Protein AF-A0A1W1VQX1-F1 (afdb_monomer_lite)

Foldseek 3Di:
DDADPPPSDPCWDADDVQWIAHPVPRWIWGDDPPDIWIWHQDPVRDTHTPPDPPPVVVVVVVPPD

Structure (mmCIF, N/CA/C/O backbone):
data_AF-A0A1W1VQX1-F1
#
_entry.id   AF-A0A1W1VQX1-F1
#
loop_
_atom_site.group_PDB
_atom_site.id
_atom_site.type_symbol
_atom_site.label_atom_id
_atom_site.label_alt_id
_atom_site.label_comp_id
_atom_site.label_asym_id
_atom_site.label_entity_id
_atom_site.label_seq_id
_atom_site.pdbx_PDB_ins_code
_atom_site.Cartn_x
_atom_site.Cartn_y
_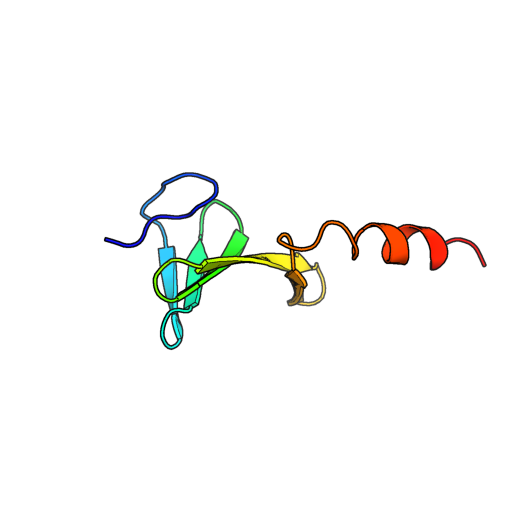atom_site.Cartn_z
_atom_site.occupancy
_atom_site.B_iso_or_equiv
_atom_site.auth_seq_id
_atom_site.auth_comp_id
_atom_site.auth_asym_id
_atom_site.auth_atom_id
_atom_site.pdbx_PDB_model_num
ATOM 1 N N . MET A 1 1 ? -10.285 3.485 9.863 1.00 73.62 1 MET A N 1
ATOM 2 C CA . MET A 1 1 ? -10.500 2.787 8.578 1.00 73.62 1 MET A CA 1
ATOM 3 C C . MET A 1 1 ? -9.339 3.182 7.690 1.00 73.62 1 MET A C 1
ATOM 5 O O . MET A 1 1 ? -9.026 4.363 7.674 1.00 73.62 1 MET A O 1
ATOM 9 N N . VAL A 1 2 ? -8.632 2.225 7.090 1.00 86.25 2 VAL A N 1
ATOM 10 C CA . VAL A 1 2 ? -7.475 2.536 6.238 1.00 86.25 2 VAL A CA 1
ATOM 11 C C . VAL A 1 2 ? -8.001 2.933 4.861 1.00 86.25 2 VAL A C 1
ATOM 13 O O . VAL A 1 2 ? -8.914 2.292 4.343 1.00 86.25 2 VAL A O 1
ATOM 16 N N . ASN A 1 3 ? -7.459 4.007 4.304 1.00 92.44 3 ASN A N 1
ATOM 17 C CA . ASN A 1 3 ? -7.790 4.526 2.984 1.00 92.44 3 ASN A CA 1
ATOM 18 C C . ASN A 1 3 ? -6.499 4.625 2.178 1.00 92.44 3 ASN A C 1
ATOM 20 O O . ASN A 1 3 ? -5.428 4.814 2.756 1.00 92.44 3 ASN A O 1
ATOM 24 N N . CYS A 1 4 ? -6.603 4.514 0.856 1.00 91.69 4 CYS A N 1
ATOM 25 C CA . CYS A 1 4 ? -5.451 4.755 -0.000 1.00 91.69 4 CYS A CA 1
ATOM 26 C C . CYS A 1 4 ? -4.934 6.194 0.214 1.00 91.69 4 CYS A C 1
ATOM 28 O O . CYS A 1 4 ? -5.731 7.127 0.112 1.00 91.69 4 CYS A O 1
ATOM 30 N N . PRO A 1 5 ? -3.633 6.409 0.471 1.00 90.38 5 PRO A N 1
ATOM 31 C CA . PRO A 1 5 ? -3.081 7.753 0.656 1.00 90.38 5 PRO A CA 1
ATOM 32 C C . PRO A 1 5 ? -3.057 8.589 -0.636 1.00 90.38 5 PRO A C 1
ATOM 34 O O . PRO A 1 5 ? -2.879 9.798 -0.560 1.00 90.38 5 PRO A O 1
ATOM 37 N N . ILE A 1 6 ? -3.259 7.964 -1.804 1.00 89.94 6 ILE A N 1
ATOM 38 C CA . ILE A 1 6 ? -3.227 8.622 -3.119 1.00 89.94 6 ILE A CA 1
ATOM 39 C C . ILE A 1 6 ? -4.635 9.024 -3.573 1.00 89.94 6 ILE A C 1
ATOM 41 O O . ILE A 1 6 ? -4.899 10.198 -3.806 1.00 89.94 6 ILE A O 1
ATOM 45 N N . CYS A 1 7 ? -5.568 8.069 -3.670 1.00 93.25 7 CYS A N 1
ATOM 46 C CA . CYS A 1 7 ? -6.928 8.344 -4.151 1.00 93.25 7 CYS A CA 1
ATOM 47 C C . CYS A 1 7 ? -7.975 8.487 -3.040 1.00 93.25 7 CYS A C 1
ATOM 49 O O . CYS A 1 7 ? -9.142 8.730 -3.336 1.00 93.25 7 CYS A O 1
ATOM 51 N N . THR A 1 8 ? -7.616 8.281 -1.766 1.00 92.31 8 THR A N 1
ATOM 52 C CA . THR A 1 8 ? -8.543 8.183 -0.610 1.00 92.31 8 THR A CA 1
ATOM 53 C C . THR A 1 8 ? -9.594 7.066 -0.710 1.00 92.31 8 THR A C 1
ATOM 55 O O . THR A 1 8 ? -10.440 6.901 0.175 1.00 92.31 8 THR A O 1
ATOM 58 N N . GLY A 1 9 ? -9.505 6.240 -1.755 1.00 92.06 9 GLY A N 1
ATOM 59 C CA . GLY A 1 9 ? -10.399 5.129 -2.030 1.00 92.06 9 GLY A CA 1
ATOM 60 C C . GLY A 1 9 ? -10.340 4.024 -0.977 1.00 92.06 9 GLY A C 1
ATOM 61 O O . GLY A 1 9 ? -9.419 3.933 -0.158 1.00 92.06 9 GLY A O 1
ATOM 62 N N . LYS A 1 10 ? -11.367 3.173 -1.014 1.00 90.62 10 LYS A N 1
ATOM 63 C CA . LYS A 1 10 ? -11.543 2.012 -0.126 1.00 90.62 10 LYS A CA 1
ATOM 64 C C . LYS A 1 10 ? -11.276 0.683 -0.830 1.00 90.62 10 LYS A C 1
ATOM 66 O O . LYS A 1 10 ? -11.309 -0.353 -0.173 1.00 90.62 10 LYS A O 1
ATOM 71 N N . SER A 1 11 ? -11.009 0.721 -2.136 1.00 94.38 11 SER A N 1
ATOM 72 C CA . SER A 1 11 ? -10.597 -0.419 -2.960 1.00 94.38 11 SER A CA 1
ATOM 73 C C . SER A 1 11 ? -9.152 -0.820 -2.634 1.00 94.38 11 SER A C 1
ATOM 75 O O . SER A 1 11 ? -8.267 -0.767 -3.486 1.00 94.38 11 SER A O 1
ATOM 77 N N . ILE A 1 12 ? -8.904 -1.147 -1.363 1.00 94.25 12 ILE A N 1
ATOM 78 C CA . ILE A 1 12 ? -7.605 -1.571 -0.849 1.00 94.25 12 ILE A CA 1
ATOM 79 C C . ILE A 1 12 ? -7.667 -3.021 -0.361 1.00 94.25 12 ILE A C 1
ATOM 81 O O . ILE A 1 12 ? -8.613 -3.424 0.317 1.00 94.25 12 ILE A O 1
ATOM 85 N N . GLY A 1 13 ? -6.644 -3.801 -0.696 1.00 93.69 13 GLY A N 1
ATOM 86 C CA . GLY A 1 13 ? -6.411 -5.149 -0.184 1.00 93.69 13 GLY A CA 1
ATOM 87 C C . GLY A 1 13 ? -5.337 -5.137 0.900 1.00 93.69 13 GLY A C 1
ATOM 88 O O . GLY A 1 13 ? -4.381 -4.373 0.811 1.00 93.69 13 GLY A O 1
ATOM 89 N N . LYS A 1 14 ? -5.476 -5.971 1.934 1.00 93.25 14 LYS A N 1
ATOM 90 C CA . LYS A 1 14 ? -4.431 -6.161 2.954 1.00 93.25 14 LYS A CA 1
ATOM 91 C C . LYS A 1 14 ? -3.485 -7.275 2.500 1.00 93.25 14 LYS A C 1
ATOM 93 O O . LYS A 1 14 ? -3.951 -8.388 2.278 1.00 93.25 14 LYS A O 1
ATOM 98 N N . LEU A 1 15 ? -2.191 -6.977 2.397 1.00 91.50 15 LEU A N 1
ATOM 99 C CA . LEU A 1 15 ? -1.157 -7.948 2.011 1.00 91.50 15 LEU A CA 1
ATOM 100 C C . LEU A 1 15 ? -0.514 -8.601 3.241 1.00 91.50 15 LEU A C 1
ATOM 102 O O . LEU A 1 15 ? -0.430 -9.823 3.329 1.00 91.50 15 LEU A O 1
ATOM 106 N N . ALA A 1 16 ? -0.125 -7.786 4.224 1.00 90.06 16 ALA A N 1
ATOM 107 C CA . ALA A 1 16 ? 0.503 -8.229 5.467 1.00 90.06 16 ALA A CA 1
ATOM 108 C C . ALA A 1 16 ? 0.072 -7.355 6.654 1.00 90.06 16 ALA A C 1
ATOM 110 O O . ALA A 1 16 ? -0.920 -6.618 6.598 1.00 90.06 16 ALA A O 1
ATOM 111 N N . ASN A 1 17 ? 0.782 -7.455 7.780 1.00 89.06 17 ASN A N 1
ATOM 112 C CA . ASN A 1 17 ? 0.486 -6.616 8.931 1.00 89.06 17 ASN A CA 1
ATOM 113 C C . ASN A 1 17 ? 0.846 -5.161 8.611 1.00 89.06 17 ASN A C 1
ATOM 115 O O . ASN A 1 17 ? 1.984 -4.877 8.266 1.00 89.06 17 ASN A O 1
ATOM 119 N N . ASN A 1 18 ? -0.137 -4.261 8.698 1.00 90.62 18 ASN A N 1
ATOM 120 C CA . ASN A 1 18 ? 0.010 -2.843 8.359 1.00 90.62 18 ASN A CA 1
ATOM 121 C C . ASN A 1 18 ? 0.382 -2.534 6.890 1.00 90.62 18 ASN A C 1
ATOM 123 O O . ASN A 1 18 ? 0.583 -1.364 6.591 1.00 90.62 18 ASN A O 1
ATOM 127 N N . GLN A 1 19 ? 0.368 -3.517 5.983 1.00 93.25 19 GLN A N 1
ATOM 128 C CA . GLN A 1 19 ? 0.695 -3.369 4.556 1.00 93.25 19 GLN A CA 1
ATOM 129 C C . GLN A 1 19 ? -0.545 -3.569 3.680 1.00 93.25 19 GLN A C 1
ATOM 131 O O . GLN A 1 19 ? -1.306 -4.530 3.861 1.00 93.25 19 GLN A O 1
ATOM 136 N N . TYR A 1 20 ? -0.738 -2.676 2.715 1.00 94.75 20 TYR A N 1
ATOM 137 C CA . TYR A 1 20 ? -1.935 -2.596 1.890 1.00 94.75 20 TYR A CA 1
ATOM 138 C C . TYR A 1 20 ? -1.588 -2.317 0.429 1.00 94.75 20 TYR A C 1
ATOM 140 O O . TYR A 1 20 ? -0.624 -1.623 0.134 1.00 94.75 20 TYR A O 1
ATOM 148 N N . PHE A 1 21 ? -2.426 -2.804 -0.475 1.00 94.38 21 PHE A N 1
ATOM 149 C CA . PHE A 1 21 ? -2.351 -2.550 -1.908 1.00 94.38 21 PHE A CA 1
ATOM 150 C C . PHE A 1 21 ? -3.614 -1.832 -2.377 1.00 94.38 21 PHE A C 1
ATOM 152 O O . PHE A 1 21 ? -4.712 -2.209 -1.969 1.00 94.38 21 PHE A O 1
ATOM 159 N N . CYS A 1 22 ? -3.486 -0.815 -3.228 1.00 94.50 22 CYS A N 1
ATOM 160 C CA . CYS A 1 22 ? -4.630 -0.118 -3.819 1.00 94.50 22 CYS A CA 1
ATOM 161 C C . CYS A 1 22 ? -4.892 -0.601 -5.247 1.00 94.50 22 CYS A C 1
ATOM 163 O O . CYS A 1 22 ? -4.038 -0.439 -6.113 1.00 94.50 22 CYS A O 1
ATOM 165 N N . TRP A 1 23 ? -6.102 -1.100 -5.513 1.00 93.75 23 TRP A N 1
ATOM 166 C CA . TRP A 1 23 ? -6.476 -1.618 -6.834 1.00 93.75 23 TRP A CA 1
ATOM 167 C C . TRP A 1 23 ? -6.584 -0.530 -7.911 1.00 93.75 23 TRP A C 1
ATOM 169 O O . TRP A 1 23 ? -6.359 -0.795 -9.084 1.00 93.75 23 TRP A O 1
ATOM 179 N N . GLU A 1 24 ? -6.910 0.699 -7.505 1.00 94.00 24 GLU A N 1
ATOM 180 C CA . GLU A 1 24 ? -7.095 1.829 -8.426 1.00 94.00 24 GLU A CA 1
ATOM 181 C C . GLU A 1 24 ? -5.782 2.556 -8.734 1.00 94.00 24 GLU A C 1
ATOM 183 O O . GLU A 1 24 ? -5.624 3.132 -9.805 1.00 94.00 24 GLU A O 1
ATOM 188 N N . CYS A 1 25 ? -4.850 2.576 -7.776 1.00 90.75 25 CYS A N 1
ATOM 189 C CA . CYS A 1 25 ? -3.590 3.311 -7.906 1.00 90.75 25 CYS A CA 1
ATOM 190 C C . CYS A 1 25 ? -2.398 2.415 -8.233 1.00 90.75 25 CYS A C 1
ATOM 192 O O . CYS A 1 25 ? -1.332 2.950 -8.492 1.00 90.75 25 CYS A O 1
ATOM 194 N N . TYR A 1 26 ? -2.560 1.090 -8.173 1.00 91.75 26 TYR A N 1
ATOM 195 C CA . TYR A 1 26 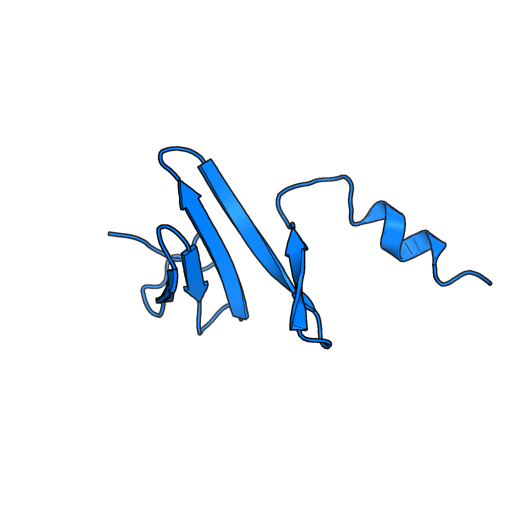? -1.488 0.111 -8.382 1.00 91.75 26 TYR A CA 1
ATOM 196 C C . TYR A 1 26 ? -0.257 0.314 -7.486 1.00 91.75 26 TYR A C 1
ATOM 198 O O . TYR A 1 26 ? 0.837 -0.121 -7.818 1.00 91.75 26 TYR A O 1
ATOM 206 N N . ILE A 1 27 ? -0.456 0.923 -6.315 1.00 92.19 27 ILE A N 1
ATOM 207 C CA . ILE A 1 27 ? 0.593 1.169 -5.325 1.00 92.19 27 ILE A CA 1
ATOM 208 C C . ILE A 1 27 ? 0.441 0.265 -4.113 1.00 92.19 27 ILE A C 1
ATOM 210 O O . ILE A 1 27 ? -0.671 -0.085 -3.691 1.00 92.19 27 ILE A O 1
ATOM 2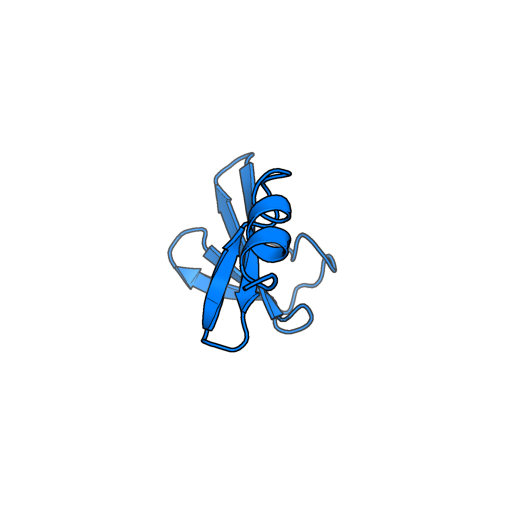14 N N . GLU A 1 28 ? 1.572 -0.011 -3.488 1.00 94.00 28 GLU A N 1
ATOM 215 C CA . GLU A 1 28 ? 1.635 -0.600 -2.166 1.00 94.00 28 GLU A CA 1
ATOM 216 C C . GLU A 1 28 ? 1.905 0.486 -1.120 1.00 94.00 28 GLU A C 1
ATOM 218 O O . GLU A 1 28 ? 2.602 1.465 -1.368 1.00 94.00 28 GLU A O 1
ATOM 223 N N . PHE A 1 29 ? 1.334 0.362 0.072 1.00 92.94 29 PHE A N 1
ATOM 224 C CA . PHE A 1 29 ? 1.633 1.272 1.164 1.00 92.94 29 PHE A CA 1
ATOM 225 C C . PHE A 1 29 ? 1.552 0.590 2.524 1.00 92.94 29 PHE A C 1
ATOM 227 O O . PHE A 1 29 ? 0.722 -0.283 2.778 1.00 92.94 29 PHE A O 1
ATOM 234 N N . ASN A 1 30 ? 2.407 1.039 3.433 1.00 92.62 30 ASN A N 1
ATOM 235 C CA . ASN A 1 30 ? 2.433 0.623 4.822 1.00 92.62 30 ASN A CA 1
ATOM 236 C C . ASN A 1 30 ? 1.877 1.740 5.701 1.00 92.62 30 ASN A C 1
ATOM 238 O O . ASN A 1 30 ? 2.230 2.903 5.528 1.00 92.62 30 ASN A O 1
ATOM 242 N N . ASN A 1 31 ? 1.020 1.392 6.656 1.00 88.00 31 ASN A N 1
ATOM 243 C CA . ASN A 1 31 ? 0.439 2.321 7.615 1.00 88.00 31 ASN A CA 1
A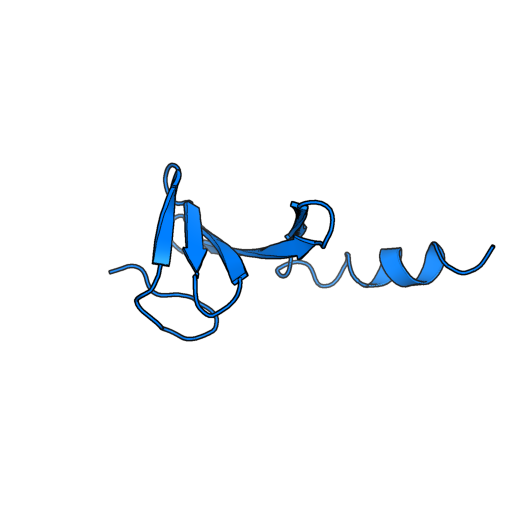TOM 244 C C . ASN A 1 31 ? 0.809 1.890 9.037 1.00 88.00 31 ASN A C 1
ATOM 246 O O . ASN A 1 31 ? 0.141 1.042 9.632 1.00 88.00 31 ASN A O 1
ATOM 250 N N . THR A 1 32 ? 1.875 2.475 9.580 1.00 86.06 32 THR A N 1
ATOM 251 C CA . THR A 1 32 ? 2.393 2.161 10.916 1.00 86.06 32 THR A CA 1
ATOM 252 C C . THR A 1 32 ? 2.242 3.382 11.813 1.00 86.06 32 THR A C 1
ATOM 254 O O . THR A 1 32 ? 3.079 4.285 11.830 1.00 86.06 32 THR A O 1
ATOM 257 N N . GLY A 1 33 ? 1.142 3.425 12.567 1.00 82.94 33 GLY A N 1
ATOM 258 C CA . GLY A 1 33 ? 0.842 4.531 13.476 1.00 82.94 33 GLY A CA 1
ATOM 259 C C . GLY A 1 33 ? 0.695 5.855 12.726 1.00 82.94 33 GLY A C 1
ATOM 260 O O . GLY A 1 33 ? -0.280 6.049 12.007 1.00 82.94 33 GLY A O 1
ATOM 261 N N . ASN A 1 34 ? 1.665 6.755 12.901 1.00 82.31 34 ASN A N 1
ATOM 262 C CA . ASN A 1 34 ? 1.667 8.086 12.286 1.00 82.31 34 ASN A CA 1
ATOM 263 C C . ASN A 1 34 ? 2.533 8.179 11.016 1.00 82.31 34 ASN A C 1
ATOM 265 O O . ASN A 1 34 ? 2.695 9.264 10.465 1.00 82.31 34 ASN A O 1
ATOM 269 N N . GLN A 1 35 ? 3.121 7.063 10.577 1.00 83.25 35 GLN A N 1
ATOM 270 C CA . GLN A 1 35 ? 3.966 6.995 9.388 1.00 83.25 35 GLN A CA 1
ATOM 271 C C . GLN A 1 35 ? 3.251 6.196 8.300 1.00 83.25 35 GLN A C 1
ATOM 273 O O . GLN A 1 35 ? 2.795 5.074 8.535 1.00 83.25 35 GLN A O 1
ATOM 278 N N . THR A 1 36 ? 3.150 6.787 7.110 1.00 88.06 36 THR A N 1
ATOM 279 C CA . THR A 1 36 ? 2.668 6.102 5.910 1.00 88.06 36 THR A CA 1
ATOM 280 C C . THR A 1 36 ? 3.792 6.080 4.893 1.00 88.06 36 THR A C 1
ATOM 282 O O . THR A 1 36 ? 4.228 7.139 4.464 1.00 88.06 36 THR A O 1
ATOM 285 N N . GLN A 1 37 ? 4.259 4.890 4.527 1.00 90.31 37 GLN A N 1
ATOM 286 C CA . GLN A 1 37 ? 5.203 4.714 3.425 1.00 90.31 37 GLN A CA 1
ATOM 287 C C . GLN A 1 37 ? 4.452 4.183 2.218 1.00 90.31 37 GLN A C 1
ATOM 289 O O . GLN A 1 37 ? 3.615 3.299 2.357 1.00 90.31 37 GLN A O 1
ATOM 294 N N . VAL A 1 38 ? 4.752 4.729 1.052 1.00 91.50 38 VAL A N 1
ATOM 295 C CA . VAL A 1 38 ? 4.138 4.397 -0.229 1.00 91.50 38 VAL A CA 1
ATOM 296 C C . VAL A 1 38 ? 5.233 3.910 -1.159 1.00 91.50 38 VAL A C 1
ATOM 298 O O . VAL A 1 38 ? 6.299 4.524 -1.227 1.00 91.50 38 VAL A O 1
ATOM 301 N N . PHE A 1 39 ? 4.938 2.828 -1.857 1.00 91.88 39 PHE A N 1
ATOM 302 C CA . PHE A 1 39 ? 5.808 2.150 -2.792 1.00 91.88 39 PHE A CA 1
ATOM 303 C C . PHE A 1 39 ? 5.087 2.029 -4.130 1.00 91.88 39 PHE A C 1
ATOM 305 O O . PHE A 1 39 ? 3.937 1.582 -4.190 1.00 91.88 39 PHE A O 1
ATOM 312 N N . ASP A 1 40 ? 5.769 2.443 -5.188 1.00 90.31 40 ASP A N 1
ATOM 313 C CA . ASP A 1 40 ? 5.361 2.149 -6.551 1.00 90.31 40 ASP A CA 1
ATOM 314 C C . ASP A 1 40 ? 5.803 0.736 -6.930 1.00 90.31 40 ASP A C 1
ATOM 316 O O . ASP A 1 40 ? 6.783 0.220 -6.383 1.00 90.31 40 ASP A O 1
ATOM 320 N N . ILE A 1 41 ? 5.082 0.113 -7.854 1.00 88.38 41 ILE A N 1
ATOM 321 C CA . ILE A 1 41 ? 5.399 -1.229 -8.339 1.00 88.38 41 ILE A CA 1
ATOM 322 C C . ILE A 1 41 ? 5.989 -1.084 -9.737 1.00 88.38 41 ILE A C 1
ATOM 324 O O . ILE A 1 41 ? 5.287 -0.740 -10.687 1.00 88.38 41 ILE 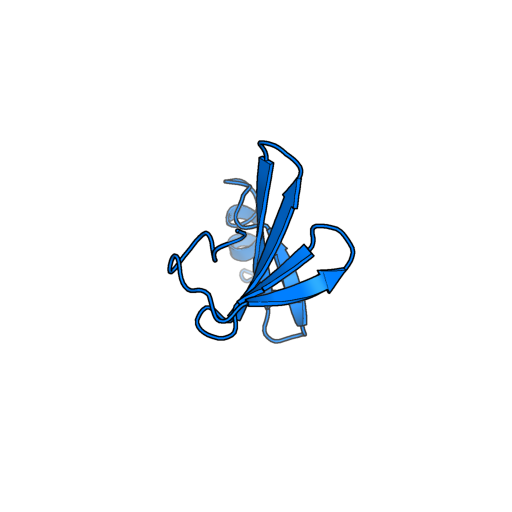A O 1
ATOM 328 N N . ALA A 1 42 ? 7.290 -1.339 -9.856 1.00 86.50 42 ALA A N 1
ATOM 329 C CA . ALA A 1 42 ? 7.984 -1.341 -11.134 1.00 86.50 42 ALA A CA 1
ATOM 330 C C . ALA A 1 42 ? 7.470 -2.471 -12.045 1.00 86.50 42 ALA A C 1
ATOM 332 O O . ALA A 1 42 ? 6.852 -3.435 -11.590 1.00 86.50 42 ALA A O 1
ATOM 333 N N . GLU A 1 43 ? 7.752 -2.375 -13.345 1.00 83.62 43 GLU A N 1
ATOM 334 C CA . GLU A 1 43 ? 7.284 -3.344 -14.349 1.00 83.62 43 GLU A CA 1
ATOM 335 C C . GLU A 1 43 ? 7.773 -4.779 -14.076 1.00 83.62 43 GLU A C 1
ATOM 337 O O . GLU A 1 43 ? 7.076 -5.747 -14.377 1.00 83.62 43 GLU A O 1
ATOM 342 N N . ASP A 1 44 ? 8.942 -4.925 -13.448 1.00 85.81 44 ASP A N 1
ATOM 343 C CA . ASP A 1 44 ? 9.504 -6.214 -13.035 1.00 85.81 44 ASP A CA 1
ATOM 344 C C . ASP A 1 44 ? 8.917 -6.748 -11.711 1.00 85.81 44 ASP A C 1
ATOM 346 O O . ASP A 1 44 ? 9.228 -7.866 -11.301 1.00 85.81 44 ASP A O 1
ATOM 350 N N . GLY A 1 45 ? 8.053 -5.971 -11.050 1.00 79.81 45 GLY A N 1
ATOM 351 C CA . GLY A 1 45 ? 7.430 -6.298 -9.766 1.00 79.81 45 GLY A CA 1
ATOM 352 C C . GLY A 1 45 ? 8.216 -5.835 -8.536 1.00 79.81 45 GLY A C 1
ATOM 353 O O . GLY A 1 45 ? 7.800 -6.123 -7.412 1.00 79.81 45 GLY A O 1
ATOM 354 N N . SER A 1 46 ? 9.331 -5.122 -8.717 1.00 86.19 46 SER A N 1
ATOM 355 C CA . SER A 1 46 ? 10.097 -4.523 -7.619 1.00 86.19 46 SER A CA 1
ATOM 356 C C . SER A 1 46 ? 9.375 -3.318 -7.002 1.00 86.19 46 SER A C 1
ATOM 358 O O . SER A 1 46 ? 8.679 -2.574 -7.691 1.00 86.19 46 SER A O 1
ATOM 360 N N . LEU A 1 47 ? 9.557 -3.103 -5.695 1.00 86.69 47 LEU A N 1
ATOM 361 C CA . LEU A 1 47 ? 8.960 -1.981 -4.963 1.00 86.69 47 LEU A CA 1
ATOM 362 C C . LEU A 1 47 ? 9.910 -0.778 -4.926 1.00 86.69 47 LEU A C 1
ATOM 364 O O . LEU A 1 47 ? 11.037 -0.896 -4.444 1.00 86.69 47 LEU A O 1
ATOM 368 N N . VAL A 1 48 ? 9.436 0.386 -5.371 1.00 86.69 48 VAL A N 1
ATOM 369 C CA . VAL A 1 48 ? 10.187 1.651 -5.382 1.00 86.69 48 VAL A CA 1
ATOM 370 C C . VAL A 1 48 ? 9.584 2.611 -4.362 1.00 86.69 48 VAL A C 1
ATOM 372 O O . VAL A 1 48 ? 8.422 2.992 -4.475 1.00 86.69 48 VAL A O 1
ATOM 375 N N . SER A 1 49 ? 10.351 3.020 -3.350 1.00 87.50 49 SER A N 1
ATOM 376 C CA . SER A 1 49 ? 9.853 3.940 -2.320 1.00 87.50 49 SER A CA 1
ATOM 377 C C . SER A 1 49 ? 9.588 5.331 -2.901 1.00 87.50 49 SER A C 1
ATOM 379 O O . SER A 1 49 ? 10.496 6.000 -3.386 1.00 87.50 49 SER A O 1
ATOM 381 N N . LEU A 1 50 ? 8.349 5.809 -2.770 1.00 82.88 50 LEU A N 1
ATOM 382 C CA . LEU A 1 50 ? 7.950 7.168 -3.154 1.00 82.88 50 LEU A CA 1
ATOM 383 C C . LEU A 1 50 ? 8.138 8.188 -2.019 1.00 82.88 50 LEU A C 1
ATOM 385 O O . LEU A 1 50 ? 7.854 9.367 -2.195 1.00 82.88 50 LEU A O 1
ATOM 389 N N . ASN A 1 51 ? 8.570 7.748 -0.831 1.00 69.38 51 ASN A N 1
ATOM 390 C CA . ASN A 1 51 ? 8.736 8.621 0.341 1.00 69.38 51 ASN A CA 1
ATOM 391 C C . ASN A 1 51 ? 10.117 9.278 0.442 1.00 69.38 51 ASN A C 1
ATOM 393 O O . ASN A 1 51 ? 10.316 10.112 1.321 1.00 69.38 51 ASN A O 1
ATOM 397 N N . ASN A 1 52 ? 11.065 8.910 -0.422 1.00 54.66 52 ASN A N 1
ATOM 398 C CA . ASN A 1 52 ? 12.406 9.477 -0.413 1.00 54.66 52 ASN A CA 1
ATOM 399 C C . ASN A 1 52 ? 12.612 10.355 -1.654 1.00 54.66 52 ASN A C 1
ATOM 401 O O . ASN A 1 52 ? 12.731 9.838 -2.763 1.00 54.66 52 ASN A O 1
ATOM 405 N N . ASP A 1 53 ? 12.795 11.662 -1.458 1.00 53.84 53 ASP A N 1
ATOM 406 C CA . ASP A 1 53 ? 13.314 12.632 -2.443 1.00 53.84 53 ASP A CA 1
ATOM 407 C C . ASP A 1 53 ? 14.748 12.314 -2.957 1.00 53.84 53 ASP A C 1
ATOM 409 O O . ASP A 1 53 ? 15.470 13.195 -3.424 1.00 53.84 53 ASP A O 1
ATOM 413 N N . GLN A 1 54 ? 15.231 11.073 -2.827 1.00 49.84 54 GLN A N 1
ATOM 414 C CA . GLN A 1 54 ? 16.628 10.689 -3.070 1.00 49.84 54 GLN A CA 1
ATOM 415 C C . GLN A 1 54 ? 16.814 9.481 -3.997 1.00 49.84 54 GLN A C 1
ATOM 417 O O . GLN A 1 54 ? 17.945 9.217 -4.389 1.00 49.84 54 GLN A O 1
ATOM 422 N N . GLU A 1 55 ? 15.757 8.778 -4.414 1.00 52.88 55 GLU A N 1
ATOM 423 C CA . GLU A 1 55 ? 15.911 7.612 -5.310 1.00 52.88 55 GLU A CA 1
ATOM 424 C C . GLU A 1 55 ? 15.595 7.924 -6.782 1.00 52.88 55 GLU A C 1
ATOM 426 O O . GLU A 1 55 ? 16.038 7.202 -7.674 1.00 52.88 55 GLU A O 1
ATOM 431 N N . VAL A 1 56 ? 14.955 9.065 -7.069 1.00 52.88 56 VAL A N 1
ATOM 432 C CA . VAL A 1 56 ? 14.757 9.553 -8.450 1.00 52.88 56 VAL A CA 1
ATOM 433 C C . VAL A 1 56 ? 16.092 9.942 -9.108 1.00 52.88 56 VAL A C 1
ATOM 435 O O . VAL A 1 56 ? 16.235 9.833 -10.323 1.00 52.88 56 VAL A O 1
ATOM 438 N N . LEU A 1 57 ? 17.099 10.327 -8.314 1.00 52.09 57 LEU A N 1
ATOM 439 C CA . LEU A 1 57 ? 18.417 10.737 -8.815 1.00 52.09 57 LEU A CA 1
ATOM 440 C C . LEU A 1 57 ? 19.312 9.565 -9.248 1.00 52.09 57 LEU A C 1
ATOM 442 O O . LEU A 1 57 ? 20.276 9.792 -9.965 1.00 52.09 57 LEU A O 1
ATOM 446 N N . ASN A 1 58 ? 18.993 8.320 -8.879 1.00 50.12 58 ASN A N 1
ATOM 447 C CA . ASN A 1 58 ? 19.787 7.159 -9.303 1.00 50.12 58 ASN A CA 1
ATOM 448 C C . ASN A 1 58 ? 19.274 6.523 -10.605 1.00 50.12 58 ASN A C 1
ATOM 450 O O . ASN A 1 58 ? 20.000 5.759 -11.237 1.00 50.12 58 ASN A O 1
ATOM 454 N N . TYR A 1 59 ? 18.046 6.838 -11.035 1.00 51.06 59 TYR A N 1
ATOM 455 C CA . TYR A 1 59 ? 17.502 6.326 -12.299 1.00 51.06 59 TYR A CA 1
ATOM 456 C C . TYR A 1 59 ? 18.053 7.088 -13.519 1.00 51.06 59 TYR A C 1
ATOM 458 O O . TYR A 1 59 ? 18.130 6.543 -14.620 1.00 51.06 59 TYR A O 1
ATOM 466 N N . THR A 1 60 ? 18.487 8.339 -13.333 1.00 51.16 60 THR A N 1
ATOM 467 C CA . THR A 1 60 ? 19.024 9.181 -14.413 1.00 51.16 60 THR A CA 1
ATOM 468 C C . THR A 1 60 ? 20.494 8.921 -14.745 1.00 51.16 60 THR A C 1
ATOM 470 O O . THR A 1 60 ? 20.924 9.288 -15.834 1.00 51.16 60 THR A O 1
ATOM 473 N N . ASP A 1 61 ? 21.249 8.245 -13.874 1.00 51.56 61 ASP A N 1
ATOM 474 C CA . ASP A 1 61 ? 22.671 7.935 -14.105 1.00 51.56 61 ASP A CA 1
ATOM 475 C C . ASP A 1 61 ? 22.908 6.545 -14.724 1.00 51.56 61 ASP A C 1
ATOM 477 O O . ASP A 1 61 ? 23.965 6.294 -15.296 1.00 51.56 61 ASP A O 1
ATOM 481 N N . ALA A 1 62 ? 21.923 5.640 -14.686 1.00 54.38 62 ALA A N 1
ATOM 482 C CA . ALA A 1 62 ? 22.055 4.283 -15.235 1.00 54.38 62 ALA A CA 1
ATOM 483 C C . ALA A 1 62 ? 21.736 4.166 -16.742 1.00 54.38 62 ALA A C 1
ATOM 485 O O . ALA A 1 62 ? 21.849 3.081 -17.308 1.00 54.38 62 ALA A O 1
ATOM 486 N N . THR A 1 63 ? 21.330 5.257 -17.404 1.00 55.53 63 THR A N 1
ATOM 487 C CA . THR A 1 63 ? 20.967 5.269 -18.841 1.00 55.53 63 THR A CA 1
ATOM 488 C C . THR A 1 63 ? 21.954 6.035 -19.728 1.00 55.53 63 THR A C 1
ATOM 490 O O . THR A 1 63 ? 21.745 6.139 -20.936 1.00 55.53 63 THR A O 1
ATOM 493 N N . LEU A 1 64 ? 23.062 6.524 -19.160 1.00 53.47 64 LEU A N 1
ATOM 494 C CA . LEU A 1 64 ? 24.189 7.104 -19.893 1.00 53.47 64 LEU A CA 1
ATOM 495 C C . LEU A 1 64 ? 25.415 6.182 -19.787 1.00 53.47 64 LEU A C 1
ATOM 497 O O . LEU A 1 64 ? 26.382 6.477 -19.088 1.00 53.47 64 LEU A O 1
ATOM 501 N N . THR A 1 65 ? 25.390 5.046 -20.481 1.00 46.09 65 THR A N 1
ATOM 502 C CA . THR A 1 65 ? 26.604 4.340 -20.933 1.00 46.09 65 THR A CA 1
ATOM 503 C C . THR A 1 65 ? 26.340 3.707 -22.288 1.00 46.09 65 THR A C 1
ATOM 505 O O . THR A 1 65 ? 25.248 3.120 -22.454 1.00 46.09 65 THR A O 1
#

Radius of gyration: 13.45 Å; chains: 1; bounding box: 38×21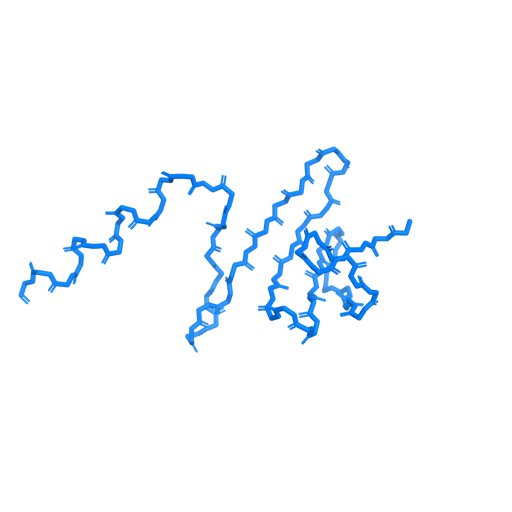×34 Å

Sequence (65 aa):
MVNCPICTGKSIGKLANNQYFCWECYIEFNNTGNQTQVFDIAEDGSLVSLNNDQEVLNYTDATLT

Organism: NCBI:txid656914

Secondary structure (DSSP, 8-state):
----TTT--S-EEEEETTEEEETTT--EEEEETTEEEEEEE-TTS-EEESS-TTSHHHHTTTT--

pLDDT: mean 81.17, std 15.93, range [46.09, 94.75]

InterPro domains:
  IPR059932 YrzR-like, zinc ribbon domain [PF27112] (11-52)